Protein AF-A0AA97G4N0-F1 (afdb_monomer_lite)

Structure (mmCIF, N/CA/C/O backbone):
data_AF-A0AA97G4N0-F1
#
_entry.id   AF-A0AA97G4N0-F1
#
loop_
_atom_site.group_PDB
_atom_site.id
_atom_site.type_symbol
_atom_site.label_atom_id
_atom_site.label_alt_id
_atom_site.label_comp_id
_atom_site.label_asym_id
_atom_site.label_entity_id
_atom_site.label_seq_id
_atom_site.pdbx_PDB_ins_code
_atom_site.Cartn_x
_atom_site.Cartn_y
_atom_site.Cartn_z
_atom_site.occupancy
_atom_site.B_iso_or_equiv
_atom_site.auth_seq_id
_atom_site.auth_comp_id
_atom_site.auth_asym_id
_atom_site.auth_atom_id
_atom_site.pdbx_PDB_model_num
ATOM 1 N N . MET A 1 1 ? -49.237 47.497 60.990 1.00 42.47 1 MET A N 1
ATOM 2 C CA . MET A 1 1 ? -48.760 46.208 61.538 1.00 42.47 1 MET A CA 1
ATOM 3 C C . MET A 1 1 ? -48.742 45.195 60.400 1.00 42.47 1 MET A C 1
ATOM 5 O O . MET A 1 1 ? -49.780 44.650 60.060 1.00 42.47 1 MET A O 1
ATOM 9 N N . THR A 1 2 ? -47.600 45.035 59.735 1.00 51.28 2 THR A N 1
ATOM 10 C CA . THR A 1 2 ? -47.400 44.122 58.596 1.00 51.28 2 THR A CA 1
ATOM 11 C C . THR A 1 2 ? -46.779 42.822 59.104 1.00 51.28 2 THR A C 1
ATOM 13 O O . THR A 1 2 ? -45.653 42.827 59.593 1.00 51.28 2 THR A O 1
ATOM 16 N N . SER A 1 3 ? -47.529 41.721 59.044 1.00 56.44 3 SER A N 1
ATOM 17 C CA . SER A 1 3 ? -47.060 40.392 59.451 1.00 56.44 3 SER A CA 1
ATOM 18 C C . SER A 1 3 ? -46.308 39.738 58.288 1.00 56.44 3 SER A C 1
ATOM 20 O O . SER A 1 3 ? -46.909 39.427 57.262 1.00 56.44 3 SER A O 1
ATOM 22 N N . ASN A 1 4 ? -44.993 39.562 58.433 1.00 57.38 4 ASN A N 1
ATOM 23 C CA . ASN A 1 4 ? -44.168 38.796 57.500 1.00 57.38 4 ASN A CA 1
ATOM 24 C C . ASN A 1 4 ? -44.293 37.304 57.837 1.00 57.38 4 ASN A C 1
ATOM 26 O O . ASN A 1 4 ? -43.829 36.864 58.889 1.00 57.38 4 ASN A O 1
ATOM 30 N N . LYS A 1 5 ? -44.915 36.519 56.949 1.00 60.22 5 LYS A N 1
ATOM 31 C CA . LYS A 1 5 ? -44.870 35.052 57.005 1.00 60.22 5 LYS A CA 1
ATOM 32 C C . LYS A 1 5 ? -43.556 34.584 56.382 1.00 60.22 5 LYS A C 1
ATOM 34 O O . LYS A 1 5 ? -43.416 34.604 55.165 1.00 60.22 5 LYS A O 1
ATOM 39 N N . LEU A 1 6 ? -42.610 34.156 57.213 1.00 65.12 6 LEU A N 1
ATOM 40 C CA . LEU A 1 6 ? -41.434 33.411 56.765 1.00 65.12 6 LEU A CA 1
ATOM 41 C C . LEU A 1 6 ? -41.864 31.957 56.538 1.00 65.12 6 LEU A C 1
ATOM 43 O O . LEU A 1 6 ? -42.045 31.197 57.488 1.00 65.12 6 LEU A O 1
ATOM 47 N N . THR A 1 7 ? -42.100 31.578 55.285 1.00 66.62 7 THR A N 1
ATOM 48 C CA . THR A 1 7 ? -42.278 30.176 54.900 1.00 66.62 7 THR A CA 1
ATOM 49 C C . THR A 1 7 ? -40.927 29.477 55.000 1.00 66.62 7 THR A C 1
ATOM 51 O O . THR A 1 7 ? -40.021 29.763 54.223 1.00 66.62 7 THR A O 1
ATOM 54 N N . SER A 1 8 ? -40.777 28.583 55.978 1.00 67.12 8 SER A N 1
ATOM 55 C CA . SER A 1 8 ? -39.636 27.672 56.045 1.00 67.12 8 SER A CA 1
ATOM 56 C C . SER A 1 8 ? -39.792 26.639 54.932 1.00 67.12 8 SER A C 1
ATOM 58 O O . SER A 1 8 ? -40.616 25.732 55.043 1.00 67.12 8 SER A O 1
ATOM 60 N N . GLU A 1 9 ? -39.020 26.767 53.858 1.00 66.50 9 GLU A N 1
ATOM 61 C CA . GLU A 1 9 ? -38.833 25.660 52.924 1.00 66.50 9 GLU A CA 1
ATOM 62 C C . GLU A 1 9 ? -38.060 24.560 53.660 1.00 66.50 9 GLU A C 1
ATOM 64 O O . GLU A 1 9 ? -36.943 24.771 54.134 1.00 66.50 9 GLU A O 1
ATOM 69 N N . MET A 1 10 ? -38.685 23.398 53.852 1.00 63.22 10 MET A N 1
ATOM 70 C CA . MET A 1 10 ? -38.003 22.233 54.411 1.00 63.22 10 MET A CA 1
ATOM 71 C C . MET A 1 10 ? -36.997 21.735 53.375 1.00 63.22 10 MET A C 1
ATOM 73 O O . MET A 1 10 ? -37.382 21.118 52.383 1.00 63.22 10 MET A O 1
ATOM 77 N N . ALA A 1 11 ? -35.711 21.991 53.603 1.00 64.06 11 ALA A N 1
ATOM 78 C CA . ALA A 1 11 ? -34.647 21.362 52.839 1.00 64.06 11 ALA A CA 1
ATOM 79 C C . ALA A 1 11 ? -34.695 19.844 53.088 1.00 64.06 11 ALA A C 1
ATOM 81 O O . ALA A 1 11 ? -34.356 19.370 54.173 1.00 64.06 11 ALA A O 1
ATOM 82 N N . GLN A 1 12 ? -35.156 19.079 52.097 1.00 66.19 12 GLN A N 1
ATOM 83 C CA . GLN A 1 12 ? -35.030 17.625 52.107 1.00 66.19 12 GLN A CA 1
ATOM 84 C C . GLN A 1 12 ? -33.542 17.287 51.952 1.00 66.19 12 GLN A C 1
ATOM 86 O O . GLN A 1 12 ? -32.943 17.534 50.909 1.00 66.19 12 GLN A O 1
ATOM 91 N N . GLY A 1 13 ? -32.921 16.800 53.027 1.00 67.75 13 GLY A N 1
ATOM 92 C CA . GLY A 1 13 ? -31.535 16.344 52.999 1.00 67.75 13 GLY A CA 1
ATOM 93 C C . GLY A 1 13 ? -31.396 15.077 52.155 1.00 67.75 13 GLY A C 1
ATOM 94 O O . GLY A 1 13 ? -32.208 14.161 52.281 1.00 67.75 13 GLY A O 1
ATOM 95 N N . PHE A 1 14 ? -30.355 15.020 51.323 1.00 67.00 14 PHE A N 1
ATOM 96 C CA . PHE A 1 14 ? -29.991 13.819 50.571 1.00 67.00 14 PHE A CA 1
ATOM 97 C C . PHE A 1 14 ? -29.731 12.651 51.523 1.00 67.00 14 PHE A C 1
ATOM 99 O O . PHE A 1 14 ? -29.008 12.777 52.516 1.00 67.00 14 PHE A O 1
ATOM 106 N N . THR A 1 15 ? -30.308 11.496 51.210 1.00 82.62 15 THR A N 1
ATOM 107 C CA . THR A 1 15 ? -30.060 10.274 51.979 1.00 82.62 15 THR A CA 1
ATOM 108 C C . THR A 1 15 ? -28.738 9.634 51.532 1.00 82.62 15 THR A C 1
ATOM 110 O O . THR A 1 15 ? -28.362 9.707 50.365 1.00 82.62 15 THR A O 1
ATOM 113 N N . LEU A 1 16 ? -28.009 8.966 52.436 1.00 88.69 16 LEU A N 1
ATOM 114 C CA . LEU A 1 16 ? -26.739 8.293 52.098 1.00 88.69 16 LEU A CA 1
ATOM 115 C C . LEU A 1 16 ? -26.925 7.222 51.001 1.00 88.69 16 LEU A C 1
ATOM 117 O O . LEU A 1 16 ? -26.043 7.012 50.169 1.00 88.69 16 LEU A O 1
ATOM 121 N N . ILE A 1 17 ? -28.104 6.593 50.962 1.00 89.38 17 ILE A N 1
ATOM 122 C CA . ILE A 1 17 ? -28.471 5.613 49.936 1.00 89.38 17 ILE A CA 1
ATOM 123 C C . ILE A 1 17 ? -28.629 6.249 48.546 1.00 89.38 17 ILE A C 1
ATOM 125 O O . ILE A 1 17 ? -28.266 5.630 47.552 1.00 89.38 17 ILE A O 1
ATOM 129 N N . GLU A 1 18 ? -29.091 7.495 48.461 1.00 91.25 18 GLU A N 1
ATOM 130 C CA . GLU A 1 18 ? -29.272 8.208 47.193 1.00 91.25 18 GLU A CA 1
ATOM 131 C C . GLU A 1 18 ? -27.935 8.509 46.513 1.00 91.25 18 GLU A C 1
ATOM 133 O O . GLU A 1 18 ? -27.779 8.301 45.312 1.00 91.25 18 GLU A O 1
ATOM 138 N N . ILE A 1 19 ? -26.928 8.891 47.300 1.00 92.62 19 ILE A N 1
ATOM 139 C CA . ILE A 1 19 ? -25.569 9.132 46.805 1.00 92.62 19 ILE A CA 1
ATOM 140 C C . ILE A 1 19 ? -24.915 7.814 46.369 1.00 92.62 19 ILE A C 1
ATOM 142 O O . ILE A 1 19 ? -24.266 7.770 45.327 1.00 92.62 19 ILE A O 1
ATOM 146 N N . LEU A 1 20 ? -25.122 6.720 47.114 1.00 93.94 20 LEU A N 1
ATOM 147 C CA . LEU A 1 20 ? -24.630 5.392 46.725 1.00 93.94 20 LEU A CA 1
ATOM 148 C C . LEU A 1 20 ? -25.227 4.925 45.393 1.00 93.94 20 LEU A C 1
ATOM 150 O O . LEU A 1 20 ? -24.497 4.423 44.540 1.00 93.94 20 LEU A O 1
ATOM 154 N N . VAL A 1 21 ? -26.533 5.121 45.194 1.00 94.50 21 VAL A N 1
ATOM 155 C CA . VAL A 1 21 ? -27.199 4.788 43.927 1.00 94.50 21 VAL A CA 1
ATOM 156 C C . VAL A 1 21 ? -26.708 5.701 42.801 1.00 94.50 21 VAL A C 1
ATOM 158 O O . VAL A 1 21 ? -26.413 5.205 41.715 1.00 94.50 21 VAL A O 1
ATOM 161 N N . ALA A 1 22 ? -26.546 7.004 43.048 1.00 95.38 22 ALA A N 1
ATOM 162 C CA . ALA A 1 22 ? -26.029 7.943 42.053 1.00 95.38 22 ALA A CA 1
ATOM 163 C C . ALA A 1 22 ? -24.609 7.577 41.594 1.00 95.38 22 ALA A C 1
ATOM 165 O O . ALA A 1 22 ? -24.341 7.534 40.393 1.00 95.38 22 ALA A O 1
ATOM 166 N N . VAL A 1 23 ? -23.711 7.253 42.531 1.00 94.88 23 VAL A N 1
ATOM 167 C CA . VAL A 1 23 ? -22.346 6.814 42.212 1.00 94.88 23 VAL A CA 1
ATOM 168 C C . VAL A 1 23 ? -22.367 5.475 41.475 1.00 94.88 23 VAL A C 1
ATOM 170 O O . VAL A 1 23 ? -21.657 5.344 40.486 1.00 94.88 23 VAL A O 1
ATOM 173 N N . LEU A 1 24 ? -23.211 4.516 41.874 1.00 96.31 24 LEU A N 1
ATOM 174 C CA . LEU A 1 24 ? -23.352 3.232 41.176 1.00 96.31 24 LEU A CA 1
ATOM 175 C C . LEU A 1 24 ? -23.772 3.418 39.710 1.00 96.31 24 LEU A C 1
ATOM 177 O O . LEU A 1 24 ? -23.134 2.872 38.809 1.00 96.31 24 LEU A O 1
ATOM 181 N N . VAL A 1 25 ? -24.823 4.203 39.464 1.00 96.75 25 VAL A N 1
ATOM 182 C CA . VAL A 1 25 ? -25.315 4.486 38.106 1.00 96.75 25 VAL A CA 1
ATOM 183 C C . VAL A 1 25 ? -24.246 5.213 37.286 1.00 96.75 25 VAL A C 1
ATOM 185 O O . VAL A 1 25 ? -23.996 4.844 36.138 1.00 96.75 25 VAL A O 1
ATOM 188 N N . LEU A 1 26 ? -23.563 6.195 37.881 1.00 96.19 26 LEU A N 1
ATOM 189 C CA . LEU A 1 26 ? -22.471 6.923 37.237 1.00 96.19 26 LEU A CA 1
ATOM 190 C C . LEU A 1 26 ? -21.292 6.003 36.895 1.00 96.19 26 LEU A C 1
ATOM 192 O O . LEU A 1 26 ? -20.774 6.069 35.782 1.00 96.19 26 LEU A O 1
ATOM 196 N N . SER A 1 27 ? -20.894 5.107 37.801 1.00 96.62 27 SER A N 1
ATOM 197 C CA . SER A 1 27 ? -19.828 4.134 37.552 1.00 96.62 27 SER A CA 1
ATOM 198 C C . SER A 1 27 ? -20.162 3.205 36.382 1.00 96.62 27 SER A C 1
ATOM 200 O O . SER A 1 27 ? -19.310 2.993 35.521 1.00 96.62 27 SER A O 1
ATOM 202 N N . ILE A 1 28 ? -21.399 2.703 36.293 1.00 96.88 28 ILE A N 1
ATOM 203 C CA . ILE A 1 28 ? -21.846 1.871 35.160 1.00 96.88 28 ILE A CA 1
ATOM 204 C C . ILE A 1 28 ? -21.811 2.676 33.851 1.00 96.88 28 ILE A C 1
ATOM 206 O O . ILE A 1 28 ? -21.313 2.186 32.837 1.00 96.88 28 ILE A O 1
ATOM 210 N N . GLY A 1 29 ? -22.275 3.931 33.876 1.00 96.62 29 GLY A N 1
ATOM 211 C CA . GLY A 1 29 ? -22.228 4.825 32.716 1.00 96.62 29 GLY A CA 1
ATOM 212 C C . GLY A 1 29 ? -20.803 5.099 32.218 1.00 96.62 29 GLY A C 1
ATOM 213 O O . GLY A 1 29 ? -20.545 5.038 31.015 1.00 96.62 29 GLY A O 1
ATOM 214 N N . LEU A 1 30 ? -19.856 5.338 33.132 1.00 95.75 30 LEU A N 1
ATOM 215 C CA . LEU A 1 30 ? -18.444 5.559 32.798 1.00 95.75 30 LEU A CA 1
ATOM 216 C C . LEU A 1 30 ? -17.792 4.320 32.161 1.00 95.75 30 LEU A C 1
ATOM 218 O O . LEU A 1 30 ? -17.063 4.460 31.179 1.00 95.75 30 LEU A O 1
ATOM 222 N N . LEU A 1 31 ? -18.080 3.114 32.666 1.00 94.12 31 LEU A N 1
ATOM 223 C CA . LEU A 1 31 ? -17.582 1.862 32.078 1.00 94.12 31 LEU A CA 1
ATOM 224 C C . LEU A 1 31 ? -18.126 1.638 30.656 1.00 94.12 31 LEU A C 1
ATOM 226 O O . LEU A 1 31 ? -17.390 1.203 29.765 1.00 94.12 31 LEU A O 1
ATOM 230 N N . GLY A 1 32 ? -19.394 1.992 30.422 1.00 94.06 32 GLY A N 1
ATOM 231 C CA . GLY A 1 32 ? -19.997 1.967 29.088 1.00 94.06 32 GLY A CA 1
ATOM 232 C C . GLY A 1 32 ? -19.294 2.912 28.109 1.00 94.06 32 GLY A C 1
ATOM 233 O O . GLY A 1 32 ? -18.923 2.501 27.010 1.00 94.06 32 GLY A O 1
ATOM 234 N N . MET A 1 33 ? -19.033 4.158 28.519 1.00 94.19 33 MET A N 1
ATOM 235 C CA . MET A 1 33 ? -18.325 5.139 27.683 1.00 94.19 33 MET A CA 1
ATOM 236 C C . MET A 1 33 ? -16.877 4.738 27.389 1.00 94.19 33 MET A C 1
ATOM 238 O O . MET A 1 33 ? -16.437 4.853 26.247 1.00 94.19 33 MET A O 1
ATOM 242 N N . ALA A 1 34 ? -16.146 4.222 28.382 1.00 90.44 34 ALA A N 1
ATOM 243 C CA . ALA A 1 34 ? -14.779 3.738 28.183 1.00 90.44 34 ALA A CA 1
ATOM 244 C C . ALA A 1 34 ? -14.720 2.620 27.127 1.00 90.44 34 ALA A C 1
ATOM 246 O O . ALA A 1 34 ? -13.845 2.622 26.262 1.00 90.44 34 ALA A O 1
ATOM 247 N N . SER A 1 35 ? -15.698 1.712 27.144 1.00 89.44 35 SER A N 1
ATOM 248 C CA . SER A 1 35 ? -15.806 0.635 26.154 1.00 89.44 35 SER A CA 1
ATOM 249 C C . SER A 1 35 ? -16.038 1.182 24.740 1.00 89.44 35 SER A C 1
ATOM 251 O O . SER A 1 35 ? -15.361 0.773 23.798 1.00 89.44 35 SER A O 1
ATOM 253 N N . LEU A 1 36 ? -16.939 2.159 24.582 1.00 90.06 36 LEU A N 1
ATOM 254 C CA . LEU A 1 36 ? -17.190 2.811 23.290 1.00 90.06 36 LEU A CA 1
ATOM 255 C C . LEU A 1 36 ? -15.961 3.569 22.769 1.00 90.06 36 LEU A C 1
ATOM 257 O O . LEU A 1 36 ? -15.675 3.511 21.574 1.00 90.06 36 LEU A O 1
ATOM 261 N N . GLN A 1 37 ? -15.205 4.226 23.652 1.00 91.31 37 GLN A N 1
ATOM 262 C CA . GLN A 1 37 ? -13.968 4.919 23.284 1.00 91.31 37 GLN A CA 1
ATOM 263 C C . GLN A 1 37 ? -12.927 3.950 22.705 1.00 91.31 37 GLN A C 1
ATOM 265 O O . GLN A 1 37 ? -12.303 4.243 21.683 1.00 91.31 37 GLN A O 1
ATOM 270 N N . LEU A 1 38 ? -12.760 2.778 23.328 1.00 84.94 38 LEU A N 1
ATOM 271 C CA . LEU A 1 38 ? -11.846 1.742 22.842 1.00 84.94 38 LEU A CA 1
ATOM 272 C C . LEU A 1 38 ? -12.278 1.192 21.479 1.00 84.94 38 LEU A C 1
ATOM 274 O O . LEU A 1 38 ? -11.438 1.006 20.598 1.00 84.94 38 LEU A O 1
ATOM 278 N N . LEU A 1 39 ? -13.577 0.957 21.281 1.00 85.88 39 LEU A N 1
ATOM 279 C CA . LEU A 1 39 ? -14.115 0.512 19.991 1.00 85.88 39 LEU A CA 1
ATOM 280 C C . LEU A 1 39 ? -13.914 1.570 18.896 1.00 85.88 39 LEU A C 1
ATOM 282 O O . LEU A 1 39 ? -13.499 1.242 17.784 1.00 85.88 39 LEU A O 1
ATOM 286 N N . GLY A 1 40 ? -14.142 2.847 19.217 1.00 85.75 40 GLY A N 1
ATOM 287 C CA . GLY A 1 40 ? -13.909 3.961 18.297 1.00 85.75 40 GLY A CA 1
ATOM 288 C C . GLY A 1 40 ? -12.441 4.091 17.884 1.00 85.75 40 GLY A C 1
ATOM 289 O O . GLY A 1 40 ? -12.146 4.294 16.704 1.00 85.75 40 GLY A O 1
ATOM 290 N N . SER A 1 41 ? -11.512 3.912 18.828 1.00 85.31 41 SER A N 1
ATOM 291 C CA . SER A 1 41 ? -10.070 3.944 18.553 1.00 85.31 41 SER A CA 1
ATOM 292 C C . SER A 1 41 ? -9.638 2.815 17.611 1.00 85.31 41 SER A C 1
ATOM 294 O O . SER A 1 41 ? -8.971 3.080 16.6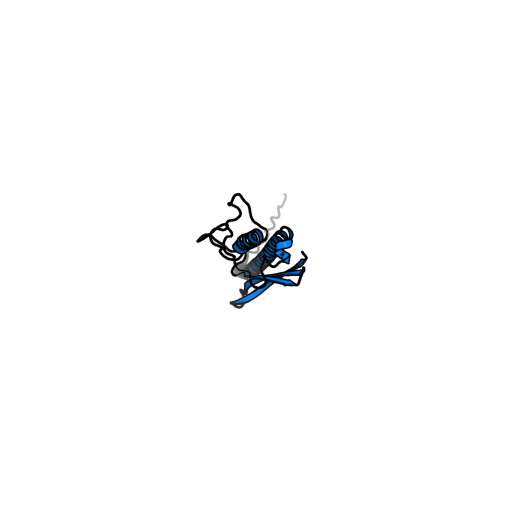12 1.00 85.31 41 SER A O 1
ATOM 296 N N . GLN A 1 42 ? -10.092 1.583 17.855 1.00 83.50 42 GLN A N 1
ATOM 297 C CA . GLN A 1 42 ? -9.801 0.439 16.981 1.00 83.50 42 GLN A CA 1
ATOM 298 C C . GLN A 1 42 ? -10.369 0.625 15.571 1.00 83.50 42 GLN A C 1
ATOM 300 O O . GLN A 1 42 ? -9.670 0.409 14.580 1.00 83.50 42 GLN A O 1
ATOM 305 N N . SER A 1 43 ? -11.621 1.082 15.466 1.00 84.44 43 SER A N 1
ATOM 306 C CA . SER A 1 43 ? -12.248 1.361 14.171 1.00 84.44 43 SER A CA 1
ATOM 307 C C . SER A 1 43 ? -11.488 2.438 13.392 1.00 84.44 43 SER A C 1
ATOM 309 O O . SER A 1 43 ? -11.335 2.329 12.174 1.00 84.44 43 SER A O 1
ATOM 311 N N . SER A 1 44 ? -11.005 3.469 14.088 1.00 87.44 44 SER A N 1
ATOM 312 C CA . SER A 1 44 ? -10.218 4.548 13.484 1.00 87.44 44 SER A CA 1
ATOM 313 C C . SER A 1 44 ? -8.870 4.038 12.973 1.00 87.44 44 SER A C 1
ATOM 315 O O . SER A 1 44 ? -8.485 4.365 11.854 1.00 87.44 44 SER A O 1
ATOM 317 N N . GLN A 1 45 ? -8.190 3.181 13.741 1.00 85.81 45 GLN A N 1
ATOM 318 C CA . GLN A 1 45 ? -6.917 2.588 13.329 1.00 85.81 45 GLN A CA 1
ATOM 319 C C . GLN A 1 45 ? -7.065 1.724 12.068 1.00 85.81 45 GLN A C 1
ATOM 321 O O . GLN A 1 45 ? -6.295 1.889 11.123 1.00 85.81 45 GLN A O 1
ATOM 326 N N . GLY A 1 46 ? -8.080 0.855 12.008 1.00 86.81 46 GLY A N 1
ATOM 327 C CA . GLY A 1 46 ? -8.327 0.034 10.817 1.00 86.81 46 GLY A CA 1
ATOM 328 C C . GLY A 1 46 ? -8.721 0.865 9.589 1.00 86.81 46 GLY A C 1
ATOM 329 O O . GLY A 1 46 ? -8.366 0.530 8.458 1.00 86.81 46 GLY A O 1
ATOM 330 N N . ALA A 1 47 ? -9.440 1.976 9.783 1.00 89.69 47 ALA A N 1
ATOM 331 C CA . ALA A 1 47 ? -9.721 2.919 8.702 1.00 89.69 47 ALA A CA 1
ATOM 332 C C . ALA A 1 47 ? -8.443 3.612 8.203 1.00 89.69 47 ALA A C 1
ATOM 334 O O . ALA A 1 47 ? -8.257 3.720 6.993 1.00 89.69 47 ALA A O 1
ATOM 335 N N . ALA A 1 48 ? -7.545 4.017 9.107 1.00 92.38 48 ALA A N 1
ATOM 336 C CA . ALA A 1 48 ? -6.269 4.632 8.750 1.00 92.38 48 ALA A CA 1
ATOM 337 C C . ALA A 1 48 ? -5.391 3.695 7.904 1.00 92.38 48 ALA A C 1
ATOM 339 O O . ALA A 1 48 ? -4.900 4.118 6.861 1.00 92.38 48 ALA A O 1
ATOM 340 N N . SER A 1 49 ? -5.269 2.415 8.279 1.00 93.56 49 SER A N 1
ATOM 341 C CA . SER A 1 49 ? -4.506 1.426 7.500 1.00 93.56 49 SER A CA 1
ATOM 342 C C . SER A 1 49 ? -5.066 1.237 6.087 1.00 93.56 49 SER A C 1
ATOM 344 O O . SER A 1 49 ? -4.303 1.212 5.124 1.00 93.56 49 SER A O 1
ATOM 346 N N . ARG A 1 50 ? -6.397 1.185 5.928 1.00 94.00 50 ARG A N 1
ATOM 347 C CA . ARG A 1 50 ? -7.033 1.116 4.598 1.00 94.00 50 ARG A CA 1
ATOM 348 C C . ARG A 1 50 ? -6.781 2.368 3.762 1.00 94.00 50 ARG A C 1
ATOM 350 O O . ARG A 1 50 ? -6.488 2.249 2.577 1.00 94.00 50 ARG A O 1
ATOM 357 N N . THR A 1 51 ? -6.880 3.551 4.365 1.00 95.88 51 THR A N 1
ATOM 358 C CA . THR A 1 51 ? -6.578 4.815 3.679 1.00 95.88 51 THR A CA 1
ATOM 359 C C . THR A 1 51 ? -5.121 4.855 3.230 1.00 95.88 51 THR A C 1
ATOM 361 O O . THR A 1 51 ? -4.850 5.197 2.084 1.00 95.88 51 THR A O 1
ATOM 364 N N . GLN A 1 52 ? -4.189 4.447 4.093 1.00 96.19 52 GLN A N 1
ATOM 365 C CA . GLN A 1 52 ? -2.769 4.388 3.757 1.00 96.19 52 GLN A CA 1
ATOM 366 C C . GLN A 1 52 ? -2.500 3.403 2.612 1.00 96.19 52 GLN A C 1
ATOM 368 O O . GLN A 1 52 ? -1.763 3.733 1.688 1.00 96.19 52 GLN A O 1
ATOM 373 N N . ALA A 1 53 ? -3.138 2.228 2.625 1.00 97.00 53 ALA A N 1
ATOM 374 C CA . ALA A 1 53 ? -3.007 1.245 1.551 1.00 97.00 53 ALA A CA 1
ATOM 375 C C . ALA A 1 53 ? -3.534 1.798 0.220 1.00 97.00 53 ALA A C 1
ATOM 377 O O . ALA A 1 53 ? -2.892 1.632 -0.812 1.00 97.00 53 ALA A O 1
ATOM 378 N N . ALA A 1 54 ? -4.664 2.510 0.244 1.00 97.06 54 ALA A N 1
ATOM 379 C CA . ALA A 1 54 ? -5.203 3.159 -0.944 1.00 97.06 54 ALA A CA 1
ATOM 380 C C . ALA A 1 54 ? -4.245 4.217 -1.506 1.00 97.06 54 ALA A C 1
ATOM 382 O O . ALA A 1 54 ? -3.977 4.212 -2.704 1.00 97.06 54 ALA A O 1
ATOM 383 N N . LEU A 1 55 ? -3.693 5.085 -0.652 1.00 97.50 55 LEU A N 1
ATOM 384 C CA . LEU A 1 55 ? -2.727 6.107 -1.068 1.00 97.50 55 LEU A CA 1
ATOM 385 C C . LEU A 1 55 ? -1.470 5.486 -1.687 1.00 97.50 55 LEU A C 1
ATOM 387 O O . LEU A 1 55 ? -1.071 5.896 -2.773 1.00 97.50 55 LEU A O 1
ATOM 391 N N . LEU A 1 56 ? -0.897 4.463 -1.044 1.00 97.31 56 LEU A N 1
ATOM 392 C CA . LEU A 1 56 ? 0.252 3.731 -1.584 1.00 97.31 56 LEU A CA 1
ATOM 393 C C . LEU A 1 56 ? -0.084 3.068 -2.921 1.00 97.31 56 LEU A C 1
ATOM 395 O O . LEU A 1 56 ? 0.736 3.076 -3.834 1.00 97.31 56 LEU A O 1
ATOM 399 N N . ALA A 1 57 ? -1.288 2.518 -3.063 1.00 97.69 57 ALA A N 1
ATOM 400 C CA . ALA A 1 57 ? -1.690 1.891 -4.308 1.00 97.69 57 ALA A CA 1
ATOM 401 C C . ALA A 1 57 ? -1.784 2.892 -5.466 1.00 97.69 57 ALA A C 1
ATOM 403 O O . ALA A 1 57 ? -1.277 2.617 -6.554 1.00 97.69 57 ALA A O 1
ATOM 404 N N . TYR A 1 58 ? -2.393 4.056 -5.224 1.00 97.81 58 TYR A N 1
ATOM 405 C CA . TYR A 1 58 ? -2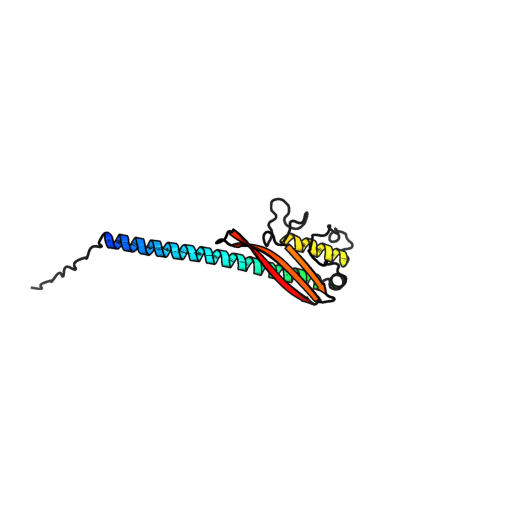.452 5.134 -6.211 1.00 97.81 58 TYR A CA 1
ATOM 406 C C . TYR A 1 58 ? -1.064 5.676 -6.566 1.00 97.81 58 TYR A C 1
ATOM 408 O O . TYR A 1 58 ? -0.824 5.938 -7.741 1.00 97.81 58 TYR A O 1
ATOM 416 N N . ASP A 1 59 ? -0.156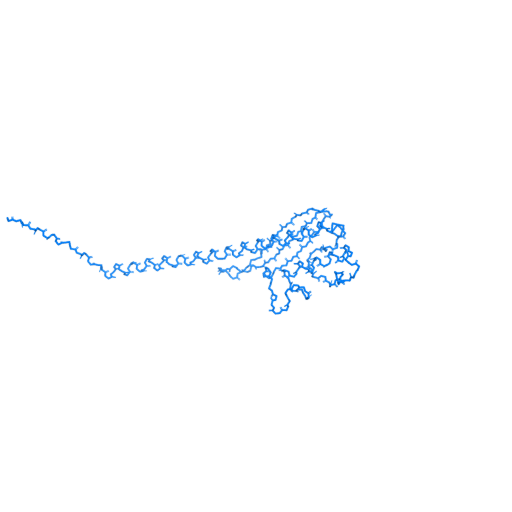 5.797 -5.593 1.00 97.50 59 ASP A N 1
ATOM 417 C CA . ASP A 1 59 ? 1.222 6.242 -5.838 1.00 97.50 59 ASP A CA 1
ATOM 418 C C . ASP A 1 59 ? 1.947 5.322 -6.832 1.00 97.50 59 ASP A C 1
ATOM 420 O O . ASP A 1 59 ? 2.441 5.786 -7.861 1.00 97.50 59 ASP A O 1
ATOM 424 N N . LEU A 1 60 ? 1.928 4.003 -6.596 1.00 97.25 60 LEU A N 1
ATOM 425 C CA . LEU A 1 60 ? 2.581 3.055 -7.503 1.00 97.25 60 LEU A CA 1
ATOM 426 C C . LEU A 1 60 ? 1.926 3.042 -8.887 1.00 97.25 60 LEU A C 1
ATOM 428 O O . LEU A 1 60 ? 2.627 3.022 -9.896 1.00 97.25 60 LEU A O 1
ATOM 432 N N . ALA A 1 61 ? 0.594 3.086 -8.952 1.00 97.62 61 ALA A N 1
ATOM 433 C CA . ALA A 1 61 ? -0.112 3.129 -10.229 1.00 97.62 61 ALA A CA 1
ATOM 434 C C . ALA A 1 61 ? 0.273 4.367 -11.056 1.00 97.62 61 ALA A C 1
ATOM 436 O O . ALA A 1 61 ? 0.437 4.267 -12.272 1.00 97.62 61 ALA A O 1
ATOM 437 N N . GLU A 1 62 ? 0.459 5.521 -10.412 1.00 97.69 62 GLU A N 1
ATOM 438 C CA . GLU A 1 62 ? 0.870 6.745 -11.096 1.00 97.69 62 GLU A CA 1
ATOM 439 C C . GLU A 1 62 ? 2.334 6.690 -11.553 1.00 97.69 62 GLU A C 1
ATOM 441 O O . GLU A 1 62 ? 2.636 7.061 -12.688 1.00 97.69 62 GLU A O 1
ATOM 446 N N . ARG A 1 63 ? 3.240 6.139 -10.734 1.00 97.25 63 ARG A N 1
ATOM 447 C CA . ARG A 1 63 ? 4.632 5.868 -11.144 1.00 97.25 63 ARG A CA 1
ATOM 448 C C . ARG A 1 63 ? 4.686 4.969 -12.382 1.00 97.25 63 ARG A C 1
ATOM 450 O O . ARG A 1 63 ? 5.343 5.304 -13.366 1.00 97.25 63 ARG A O 1
ATOM 457 N N . MET A 1 64 ? 3.907 3.887 -12.387 1.00 97.50 64 MET A N 1
ATOM 458 C CA . MET A 1 64 ? 3.823 2.975 -13.529 1.00 97.50 64 MET A CA 1
ATOM 459 C C . MET A 1 64 ? 3.234 3.637 -14.783 1.00 97.50 64 MET A C 1
ATOM 461 O O . MET A 1 64 ? 3.695 3.362 -15.889 1.00 97.50 64 MET A O 1
ATOM 465 N N . ARG A 1 65 ? 2.247 4.531 -14.642 1.00 96.50 65 ARG A N 1
ATOM 466 C CA . ARG A 1 65 ? 1.710 5.316 -15.770 1.00 96.50 65 ARG A CA 1
ATOM 467 C C . ARG A 1 65 ? 2.738 6.279 -16.349 1.00 96.50 65 ARG A C 1
ATOM 469 O O . ARG A 1 65 ? 2.825 6.407 -17.569 1.00 96.50 65 ARG A O 1
ATOM 476 N N . ASN A 1 66 ? 3.536 6.912 -15.492 1.00 97.19 66 ASN A N 1
ATOM 477 C CA . ASN A 1 66 ? 4.621 7.795 -15.918 1.00 97.19 66 ASN A CA 1
ATOM 478 C C . ASN A 1 66 ? 5.742 7.035 -16.644 1.00 97.19 66 ASN A C 1
ATOM 480 O O . ASN A 1 66 ? 6.404 7.602 -17.511 1.00 97.19 66 ASN A O 1
ATOM 484 N N . ASN A 1 67 ? 5.912 5.745 -16.350 1.00 96.75 67 ASN A N 1
ATOM 485 C CA . ASN A 1 67 ? 6.884 4.859 -16.985 1.00 96.75 67 ASN A CA 1
ATOM 486 C C . ASN A 1 67 ? 6.202 3.683 -17.710 1.00 96.75 67 ASN A C 1
ATOM 488 O O . ASN A 1 67 ? 6.526 2.504 -17.524 1.00 96.75 67 ASN A O 1
ATOM 492 N N . ARG A 1 68 ? 5.214 4.033 -18.540 1.00 96.50 68 ARG A N 1
ATOM 493 C CA . ARG A 1 68 ? 4.293 3.108 -19.209 1.00 96.50 68 ARG A CA 1
ATOM 494 C C . ARG A 1 68 ? 4.975 1.962 -19.951 1.00 96.50 68 ARG A C 1
ATOM 496 O O . ARG A 1 68 ? 4.555 0.816 -19.815 1.00 96.50 68 ARG A O 1
ATOM 503 N N . ASP A 1 69 ? 6.000 2.255 -20.745 1.00 95.75 69 ASP A N 1
ATOM 504 C CA . ASP A 1 69 ? 6.644 1.235 -21.578 1.00 95.75 69 ASP A CA 1
ATOM 505 C C . ASP A 1 69 ? 7.341 0.170 -20.716 1.00 95.75 69 ASP A C 1
ATOM 507 O O . ASP A 1 69 ? 7.203 -1.024 -20.983 1.00 95.75 69 ASP A O 1
ATOM 511 N N . ALA A 1 70 ? 8.012 0.575 -19.632 1.00 96.06 70 ALA A N 1
ATOM 512 C CA . ALA A 1 70 ? 8.619 -0.357 -18.681 1.00 96.06 70 ALA A CA 1
ATOM 513 C C . ALA A 1 70 ? 7.557 -1.156 -17.908 1.00 96.06 70 ALA A C 1
ATOM 515 O O . ALA A 1 70 ? 7.720 -2.357 -17.691 1.00 96.06 70 ALA A O 1
ATOM 516 N N . ALA A 1 71 ? 6.439 -0.522 -17.536 1.00 96.06 71 ALA A N 1
ATOM 517 C CA . ALA A 1 71 ? 5.310 -1.204 -16.904 1.00 96.06 71 ALA A CA 1
ATOM 518 C C . ALA A 1 71 ? 4.740 -2.316 -17.790 1.00 96.06 71 ALA A C 1
ATOM 520 O O . ALA A 1 71 ? 4.612 -3.452 -17.336 1.00 96.06 71 ALA A O 1
ATOM 521 N N . LEU A 1 72 ? 4.464 -2.030 -19.064 1.00 95.38 72 LEU A N 1
ATOM 522 C CA . LEU A 1 72 ? 3.933 -3.024 -20.000 1.00 95.38 72 LEU A CA 1
ATOM 523 C C . LEU A 1 72 ? 4.934 -4.145 -20.305 1.00 95.38 72 LEU A C 1
ATOM 525 O O . LEU A 1 72 ? 4.517 -5.290 -20.480 1.00 95.38 72 LEU A O 1
ATOM 529 N N . ASN A 1 73 ? 6.234 -3.842 -20.296 1.00 95.00 73 ASN A N 1
ATOM 530 C CA . ASN A 1 73 ? 7.303 -4.833 -20.447 1.00 95.00 73 ASN A CA 1
ATOM 531 C C . ASN A 1 73 ? 7.538 -5.692 -19.188 1.00 95.00 73 ASN A C 1
ATOM 533 O O . ASN A 1 73 ? 8.344 -6.621 -19.232 1.00 95.00 73 ASN A O 1
ATOM 537 N N . GLY A 1 74 ? 6.833 -5.419 -18.083 1.00 94.06 74 GLY A N 1
ATOM 538 C CA . GLY A 1 74 ? 6.912 -6.197 -16.845 1.00 94.06 74 GLY A CA 1
ATOM 539 C C . GLY A 1 74 ? 8.054 -5.791 -15.910 1.00 94.06 74 GLY A C 1
ATOM 540 O O . GLY A 1 74 ? 8.342 -6.505 -14.948 1.00 94.06 74 GLY A O 1
ATOM 541 N N . SER A 1 75 ? 8.692 -4.640 -16.139 1.00 95.44 75 SER A N 1
ATOM 542 C CA . SER A 1 75 ? 9.826 -4.158 -15.335 1.00 95.44 75 SER A CA 1
ATOM 543 C C . SER A 1 75 ? 9.429 -3.768 -13.905 1.00 95.44 75 SER A C 1
ATOM 545 O O . SER A 1 75 ? 10.298 -3.659 -13.043 1.00 95.44 75 SER A O 1
ATOM 547 N N . TYR A 1 76 ? 8.124 -3.626 -13.628 1.00 95.50 76 TYR A N 1
ATOM 548 C CA . TYR A 1 76 ? 7.591 -3.442 -12.273 1.00 95.50 76 TYR A CA 1
ATOM 549 C C . TYR A 1 76 ? 7.324 -4.763 -11.510 1.00 95.50 76 TYR A C 1
ATOM 551 O O . TYR A 1 76 ? 6.860 -4.756 -10.370 1.00 95.50 76 TYR A O 1
ATOM 559 N N . GLY A 1 77 ? 7.641 -5.914 -12.109 1.00 92.12 77 GLY A N 1
ATOM 560 C CA . GLY A 1 77 ? 7.481 -7.229 -11.490 1.00 92.12 77 GLY A CA 1
ATOM 561 C C . GLY A 1 77 ? 6.077 -7.830 -11.624 1.00 92.12 77 GLY A C 1
ATOM 562 O O . GLY A 1 77 ? 5.125 -7.188 -12.057 1.00 92.12 77 GLY A O 1
ATOM 563 N N . ASN A 1 78 ? 5.963 -9.112 -11.268 1.00 93.31 78 ASN A N 1
ATOM 564 C CA . ASN A 1 78 ? 4.710 -9.868 -11.272 1.00 93.31 78 ASN A CA 1
ATOM 565 C C . ASN A 1 78 ? 4.743 -10.904 -10.136 1.00 93.31 78 ASN A C 1
ATOM 567 O O . ASN A 1 78 ? 5.637 -11.751 -10.088 1.00 93.31 78 ASN A O 1
ATOM 571 N N . GLY A 1 79 ? 3.787 -10.830 -9.216 1.00 95.12 79 GLY A N 1
ATOM 572 C CA . GLY A 1 79 ? 3.759 -11.558 -7.951 1.00 95.12 79 GLY A CA 1
ATOM 573 C C . GLY A 1 79 ? 4.120 -10.671 -6.759 1.00 95.12 79 GLY A C 1
ATOM 574 O O . GLY A 1 79 ? 3.885 -9.464 -6.771 1.00 95.12 79 GLY A O 1
ATOM 575 N N . GLN A 1 80 ? 4.658 -11.283 -5.703 1.00 95.62 80 GLN A N 1
ATOM 576 C CA . GLN A 1 80 ? 5.078 -10.560 -4.504 1.00 95.62 80 GLN A CA 1
ATOM 577 C C . GLN A 1 80 ? 6.211 -9.588 -4.839 1.00 95.62 80 GLN A C 1
ATOM 579 O O . GLN A 1 80 ? 7.244 -9.992 -5.375 1.00 95.62 80 GLN A O 1
ATOM 584 N N . LEU A 1 81 ? 6.019 -8.317 -4.498 1.00 95.06 81 LEU A N 1
ATOM 585 C CA . LEU A 1 81 ? 7.015 -7.281 -4.707 1.00 95.06 81 LEU A CA 1
ATOM 586 C C . LEU A 1 81 ? 8.087 -7.369 -3.619 1.00 95.06 81 LEU A C 1
ATOM 588 O O . LEU A 1 81 ? 7.797 -7.526 -2.432 1.00 95.06 81 LEU A O 1
ATOM 592 N N . ALA A 1 82 ? 9.339 -7.257 -4.042 1.00 92.25 82 ALA A N 1
ATOM 593 C CA . ALA A 1 82 ? 10.506 -7.182 -3.180 1.00 92.25 82 ALA A CA 1
ATOM 594 C C . ALA A 1 82 ? 11.424 -6.093 -3.721 1.00 92.25 82 ALA A C 1
ATOM 596 O O . ALA A 1 82 ? 11.478 -5.901 -4.935 1.00 92.25 82 ALA A O 1
ATOM 597 N N . ALA A 1 83 ? 12.130 -5.394 -2.834 1.00 90.94 83 ALA A N 1
ATOM 598 C CA . ALA A 1 83 ? 12.977 -4.276 -3.222 1.00 90.94 83 ALA A CA 1
ATOM 599 C C . ALA A 1 83 ? 14.104 -4.763 -4.151 1.00 90.94 83 ALA A C 1
ATOM 601 O O . ALA A 1 83 ? 14.934 -5.570 -3.719 1.00 90.94 83 ALA A O 1
ATOM 602 N N . PRO A 1 84 ? 14.159 -4.293 -5.413 1.00 91.81 84 PRO A N 1
ATOM 603 C CA . PRO A 1 84 ? 15.285 -4.562 -6.303 1.00 91.81 84 PRO A CA 1
ATOM 604 C C . PRO A 1 84 ? 16.594 -4.016 -5.726 1.00 91.81 84 PRO A C 1
ATOM 606 O O . PRO A 1 84 ? 16.569 -3.196 -4.815 1.00 91.81 84 PRO A O 1
ATOM 609 N N . ASN A 1 85 ? 17.748 -4.401 -6.275 1.00 90.94 85 ASN A N 1
ATOM 610 C CA . ASN A 1 85 ? 19.013 -3.725 -5.953 1.00 90.94 85 ASN A CA 1
ATOM 611 C C . ASN A 1 85 ? 18.986 -2.268 -6.435 1.00 90.94 85 ASN A C 1
ATOM 613 O O . ASN A 1 85 ? 18.332 -1.970 -7.433 1.00 90.94 85 ASN A O 1
ATOM 617 N N . ASP A 1 86 ? 19.712 -1.376 -5.753 1.00 90.25 86 ASP A N 1
ATOM 618 C CA . ASP A 1 86 ? 19.817 0.026 -6.171 1.00 90.25 86 ASP A CA 1
ATOM 619 C C . ASP A 1 86 ? 20.441 0.126 -7.577 1.00 90.25 86 ASP A C 1
ATOM 621 O O . ASP A 1 86 ? 21.597 -0.273 -7.755 1.00 90.25 86 ASP A O 1
ATOM 625 N N . PRO A 1 87 ? 19.710 0.644 -8.586 1.00 90.38 87 PRO A N 1
ATOM 626 C CA . PRO A 1 87 ? 20.268 0.853 -9.918 1.00 90.38 87 PRO A CA 1
ATOM 627 C C . PRO A 1 87 ? 21.294 1.997 -9.956 1.00 90.38 87 PRO A C 1
ATOM 629 O O . PRO A 1 87 ? 21.950 2.178 -10.983 1.00 90.38 87 PRO A O 1
ATOM 632 N N . ALA A 1 88 ? 21.413 2.785 -8.878 1.00 89.25 88 ALA A N 1
ATOM 633 C CA . ALA A 1 88 ? 22.303 3.931 -8.716 1.00 89.25 88 ALA A CA 1
ATOM 634 C C . ALA A 1 88 ? 22.194 4.966 -9.850 1.00 89.25 88 ALA A C 1
ATOM 636 O O . ALA A 1 88 ? 23.119 5.738 -10.076 1.00 89.25 88 ALA A O 1
ATOM 637 N N . CYS A 1 89 ? 21.079 4.994 -10.584 1.00 91.00 89 CYS A N 1
ATOM 638 C CA . CYS A 1 89 ? 20.975 5.712 -11.853 1.00 91.00 89 CYS A CA 1
ATOM 639 C C . CYS A 1 89 ? 20.624 7.201 -11.707 1.00 91.00 89 CYS A C 1
ATOM 641 O O . CYS A 1 89 ? 20.955 7.985 -12.591 1.00 91.00 89 CYS A O 1
ATOM 643 N N . ILE A 1 90 ? 20.023 7.620 -10.586 1.00 86.44 90 ILE A N 1
ATOM 644 C CA . ILE A 1 90 ? 19.623 9.024 -10.364 1.00 86.44 90 ILE A CA 1
ATOM 645 C C . ILE A 1 90 ? 20.827 9.960 -10.205 1.00 86.44 90 ILE A C 1
ATOM 647 O O . ILE A 1 90 ? 20.781 11.112 -10.630 1.00 86.44 90 ILE A O 1
ATOM 651 N N . PHE A 1 91 ? 21.926 9.467 -9.631 1.00 83.12 91 PHE A N 1
ATOM 652 C CA . PHE A 1 91 ? 23.128 10.270 -9.368 1.00 83.12 91 PHE A CA 1
ATOM 653 C C . PHE A 1 91 ? 24.221 10.098 -10.430 1.00 83.12 91 PHE A C 1
ATOM 655 O O . PHE A 1 91 ? 25.248 10.775 -10.388 1.00 83.12 91 PHE A O 1
ATOM 662 N N . GLN A 1 92 ? 24.012 9.202 -11.394 1.00 80.25 92 GLN A N 1
ATOM 663 C CA . GLN A 1 92 ? 24.907 9.021 -12.532 1.00 80.25 92 GLN A CA 1
ATOM 664 C C . GLN A 1 92 ? 24.479 10.030 -13.599 1.00 80.25 92 GLN A C 1
ATOM 666 O O . GLN A 1 92 ? 23.317 10.057 -13.987 1.00 80.25 92 GLN A O 1
ATOM 671 N N . GLY A 1 93 ? 25.397 10.863 -14.098 1.00 74.25 93 GLY A N 1
ATOM 672 C CA . GLY A 1 93 ? 25.088 11.984 -15.007 1.00 74.25 93 GLY A CA 1
ATOM 673 C C . GLY A 1 93 ? 24.388 11.635 -16.337 1.00 74.25 93 GLY A C 1
ATOM 674 O O . GLY A 1 93 ? 24.139 12.538 -17.129 1.00 74.25 93 GLY A O 1
ATOM 675 N N . GLY A 1 94 ? 24.081 10.357 -16.592 1.00 81.75 94 GLY A N 1
ATOM 676 C CA . GLY A 1 94 ? 23.272 9.870 -17.714 1.00 81.75 94 GLY A CA 1
ATOM 677 C C . GLY A 1 94 ? 21.791 9.601 -17.395 1.00 81.75 94 GLY A C 1
ATOM 678 O O . GLY A 1 94 ? 21.045 9.297 -18.321 1.00 81.75 94 GLY A O 1
ATOM 679 N N . GLY A 1 95 ? 21.356 9.722 -16.134 1.00 86.81 95 GLY A N 1
ATOM 680 C CA . GLY A 1 95 ? 19.980 9.438 -15.711 1.00 86.81 95 GLY A CA 1
ATOM 681 C C . GLY A 1 95 ? 19.606 7.949 -15.748 1.00 86.81 95 GLY A C 1
ATOM 682 O O . GLY A 1 95 ? 20.435 7.080 -16.020 1.00 86.81 95 GLY A O 1
ATOM 683 N N . CYS A 1 96 ? 18.337 7.652 -15.460 1.00 92.75 96 CYS A N 1
ATOM 684 C CA . CYS A 1 96 ? 17.793 6.294 -15.479 1.00 92.75 96 CYS A CA 1
ATOM 685 C C . CYS A 1 96 ? 17.171 5.968 -16.838 1.00 92.75 96 CYS A C 1
ATOM 687 O O . CYS A 1 96 ? 16.375 6.746 -17.365 1.00 92.75 96 CYS A O 1
ATOM 689 N N . ASN A 1 97 ? 17.480 4.789 -17.383 1.00 94.38 97 ASN A N 1
ATOM 690 C CA . ASN A 1 97 ? 16.651 4.213 -18.442 1.00 94.38 97 ASN A CA 1
ATOM 691 C C . ASN A 1 97 ? 15.299 3.718 -17.864 1.00 94.38 97 ASN A C 1
ATOM 693 O O . ASN A 1 97 ? 15.182 3.601 -16.641 1.00 94.38 97 ASN A O 1
ATOM 697 N N . PRO A 1 98 ? 14.287 3.411 -18.698 1.00 94.94 98 PRO A N 1
ATOM 698 C CA . PRO A 1 98 ? 12.958 3.015 -18.218 1.00 94.94 98 PRO A CA 1
ATOM 699 C C . PRO A 1 98 ? 12.953 1.827 -17.240 1.00 94.94 98 PRO A C 1
ATOM 701 O O . PRO A 1 98 ? 12.246 1.867 -16.235 1.00 94.94 98 PRO A O 1
ATOM 704 N N . ASP A 1 99 ? 13.778 0.802 -17.456 1.00 95.19 99 ASP A N 1
ATOM 705 C CA . ASP A 1 99 ? 13.833 -0.370 -16.567 1.00 95.19 99 ASP A CA 1
ATOM 706 C C . ASP A 1 99 ? 14.521 -0.051 -15.234 1.00 95.19 99 ASP A C 1
ATOM 708 O O . ASP A 1 99 ? 14.090 -0.493 -14.169 1.00 95.19 99 ASP A O 1
ATOM 712 N N . GLN A 1 100 ? 15.578 0.763 -15.274 1.00 95.38 100 GLN A N 1
ATOM 713 C CA . GLN A 1 100 ? 16.248 1.260 -14.073 1.00 95.38 100 GLN A CA 1
ATOM 714 C C . GLN A 1 100 ? 15.337 2.183 -13.264 1.00 95.38 100 GLN A C 1
ATOM 716 O O . GLN A 1 100 ? 15.350 2.124 -12.037 1.00 95.38 100 GLN A O 1
ATOM 721 N N . LEU A 1 101 ? 14.540 3.012 -13.941 1.00 95.31 101 LEU A N 1
ATOM 722 C CA . LEU A 1 101 ? 13.565 3.879 -13.295 1.00 95.31 101 LEU A CA 1
ATOM 723 C C . LEU A 1 101 ? 12.477 3.051 -12.601 1.00 95.31 101 LEU A C 1
ATOM 725 O O . LEU A 1 101 ? 12.182 3.317 -11.444 1.00 95.31 101 LEU A O 1
ATOM 729 N N . ALA A 1 102 ? 11.969 1.991 -13.239 1.00 96.44 102 ALA A N 1
ATOM 730 C CA . ALA A 1 102 ? 11.010 1.075 -12.615 1.00 96.44 102 ALA A CA 1
ATOM 731 C C . ALA A 1 102 ? 11.589 0.386 -11.365 1.00 96.44 102 ALA A C 1
ATOM 733 O O . ALA A 1 102 ? 10.931 0.310 -10.326 1.00 96.44 102 ALA A O 1
ATOM 734 N N . ALA A 1 103 ? 12.845 -0.072 -11.433 1.00 95.00 103 ALA A N 1
ATOM 735 C CA . ALA A 1 103 ? 13.525 -0.658 -10.280 1.00 95.00 103 ALA A CA 1
ATOM 736 C C . ALA A 1 103 ? 13.702 0.353 -9.136 1.00 95.00 103 ALA A C 1
ATOM 738 O O . ALA A 1 103 ? 13.530 0.001 -7.970 1.00 95.00 103 ALA A O 1
ATOM 739 N N . HIS A 1 104 ? 14.029 1.604 -9.464 1.00 94.50 104 HIS A N 1
ATOM 740 C CA . HIS A 1 104 ? 14.141 2.683 -8.491 1.00 94.50 104 HIS A CA 1
ATOM 741 C C . HIS A 1 104 ? 12.783 3.030 -7.858 1.00 94.50 104 HIS A C 1
ATOM 743 O O . HIS A 1 104 ? 12.685 3.060 -6.635 1.00 94.50 104 HIS A O 1
ATOM 749 N N . ASP A 1 105 ? 11.731 3.184 -8.666 1.00 95.50 105 ASP A N 1
ATOM 750 C CA . ASP A 1 105 ? 10.366 3.450 -8.201 1.00 95.50 105 ASP A CA 1
ATOM 751 C C . ASP A 1 105 ? 9.882 2.397 -7.209 1.00 95.50 105 ASP A C 1
ATOM 753 O O . ASP A 1 105 ? 9.344 2.735 -6.159 1.00 95.50 105 ASP A O 1
ATOM 757 N N . ILE A 1 106 ? 10.093 1.113 -7.514 1.00 95.44 106 ILE A N 1
ATOM 758 C CA . ILE A 1 106 ? 9.695 0.027 -6.614 1.00 95.44 106 ILE A CA 1
ATOM 759 C C . ILE A 1 106 ? 10.479 0.074 -5.312 1.00 95.44 106 ILE A C 1
ATOM 761 O O . ILE A 1 106 ? 9.902 -0.206 -4.267 1.00 95.44 106 ILE A O 1
ATOM 765 N N . ARG A 1 107 ? 11.773 0.410 -5.347 1.00 94.56 107 ARG A N 1
ATOM 766 C CA . ARG A 1 107 ? 12.576 0.544 -4.123 1.00 94.56 107 ARG A CA 1
ATOM 767 C C . ARG A 1 107 ? 12.050 1.663 -3.236 1.00 94.56 107 ARG A C 1
ATOM 769 O O . ARG A 1 107 ? 11.842 1.424 -2.054 1.00 94.56 107 ARG A O 1
ATOM 776 N N . GLU A 1 108 ? 11.838 2.848 -3.805 1.00 93.62 108 GLU A N 1
ATOM 777 C CA . GLU A 1 108 ? 11.297 3.991 -3.065 1.00 93.62 108 GLU A CA 1
ATOM 778 C C . GLU A 1 108 ? 9.908 3.700 -2.513 1.00 93.62 108 GLU A C 1
ATOM 780 O O . GLU A 1 108 ? 9.623 3.959 -1.350 1.00 93.62 108 GLU A O 1
ATOM 785 N N . TRP A 1 109 ? 9.046 3.116 -3.339 1.00 95.56 109 TRP A N 1
ATOM 786 C CA . TRP A 1 109 ? 7.691 2.790 -2.938 1.00 95.56 109 TRP A CA 1
ATOM 787 C C . TRP A 1 109 ? 7.648 1.709 -1.850 1.00 95.56 109 TRP A C 1
ATOM 789 O O . TRP A 1 109 ? 6.882 1.821 -0.890 1.00 95.56 109 TRP A O 1
ATOM 799 N N . LEU A 1 110 ? 8.482 0.669 -1.969 1.00 94.31 110 LEU A N 1
ATOM 800 C CA . LEU A 1 110 ? 8.540 -0.414 -0.989 1.00 94.31 110 LEU A CA 1
ATOM 801 C C . LEU A 1 110 ? 9.110 0.022 0.355 1.00 94.31 110 LEU A C 1
ATOM 803 O O . LEU A 1 110 ? 8.736 -0.607 1.338 1.00 94.31 110 LEU A O 1
ATOM 807 N N . ASP A 1 111 ? 9.913 1.086 0.430 1.00 93.25 111 ASP A N 1
ATOM 808 C CA . ASP A 1 111 ? 10.389 1.639 1.708 1.00 93.25 111 ASP A CA 1
ATOM 809 C C . ASP A 1 111 ? 9.230 2.026 2.647 1.00 93.25 111 ASP A C 1
ATOM 811 O O . ASP A 1 111 ? 9.328 1.936 3.867 1.00 93.25 111 ASP A O 1
ATOM 815 N N . HIS A 1 112 ? 8.053 2.348 2.102 1.00 92.94 112 HIS A N 1
ATOM 816 C CA . HIS A 1 112 ? 6.859 2.595 2.912 1.00 92.94 112 HIS A CA 1
ATOM 817 C C . HIS A 1 112 ? 6.249 1.333 3.553 1.00 92.94 112 HIS A C 1
ATOM 819 O O . HIS A 1 112 ? 5.398 1.458 4.444 1.00 92.94 112 HIS A O 1
ATOM 825 N N . ILE A 1 113 ? 6.635 0.137 3.098 1.00 92.38 113 ILE A N 1
ATOM 826 C CA . ILE A 1 113 ? 6.056 -1.166 3.469 1.00 92.38 113 ILE A CA 1
ATOM 827 C C . ILE A 1 113 ? 7.088 -2.050 4.183 1.00 92.38 113 ILE A C 1
ATOM 829 O O . ILE A 1 113 ? 6.769 -2.664 5.202 1.00 92.38 113 ILE A O 1
ATOM 833 N N . VAL A 1 114 ? 8.314 -2.112 3.662 1.00 90.88 114 VAL A N 1
ATOM 834 C CA . VAL A 1 114 ? 9.447 -2.892 4.174 1.00 90.88 114 VAL A CA 1
ATOM 835 C C . VAL A 1 114 ? 10.689 -2.011 4.266 1.00 90.88 114 VAL A C 1
ATOM 837 O O . VAL A 1 114 ? 10.851 -1.114 3.454 1.00 90.88 114 VAL A O 1
ATOM 840 N N . ASP A 1 115 ? 11.570 -2.280 5.228 1.00 89.31 115 ASP A N 1
ATOM 841 C CA . ASP A 1 115 ? 12.821 -1.528 5.381 1.00 89.31 115 ASP A CA 1
ATOM 842 C C . ASP A 1 115 ? 13.738 -1.787 4.177 1.00 89.31 115 ASP A C 1
ATOM 844 O O . ASP A 1 115 ? 14.151 -2.929 3.923 1.00 89.31 115 ASP A O 1
ATOM 848 N N . VAL A 1 116 ? 14.022 -0.734 3.407 1.00 88.81 116 VAL A N 1
ATOM 849 C CA . VAL A 1 116 ? 14.919 -0.787 2.253 1.00 88.81 116 VAL A CA 1
ATOM 850 C C . VAL A 1 116 ? 16.165 0.037 2.553 1.00 88.81 116 VAL A C 1
ATOM 852 O O . VAL A 1 116 ? 16.140 1.260 2.594 1.00 88.81 116 VAL A O 1
ATOM 855 N N . ASN A 1 117 ? 17.310 -0.641 2.653 1.00 87.56 117 ASN A N 1
ATOM 856 C CA . ASN A 1 117 ? 18.588 0.024 2.916 1.00 87.56 117 ASN A CA 1
ATOM 857 C C . ASN A 1 117 ? 18.874 1.179 1.935 1.00 87.56 117 ASN A C 1
ATOM 859 O O . ASN A 1 117 ? 18.786 0.994 0.711 1.00 87.56 117 ASN A O 1
ATOM 863 N N . ASN A 1 118 ? 19.352 2.304 2.484 1.00 85.81 118 ASN A N 1
ATOM 864 C CA . ASN A 1 118 ? 19.727 3.530 1.770 1.00 85.81 118 ASN A CA 1
ATOM 865 C C . ASN A 1 118 ? 18.573 4.195 0.994 1.00 85.81 118 ASN A C 1
ATOM 867 O O . ASN A 1 118 ? 18.806 4.836 -0.032 1.00 85.81 118 ASN A O 1
ATOM 871 N N . VAL A 1 119 ? 17.335 4.027 1.453 1.00 86.38 119 VAL A N 1
ATOM 872 C CA . VAL A 1 119 ? 16.154 4.740 0.958 1.00 86.38 119 VAL A CA 1
ATOM 873 C C . VAL A 1 119 ? 15.486 5.403 2.162 1.00 86.38 119 VAL A C 1
ATOM 875 O O . VAL A 1 119 ? 15.419 4.806 3.228 1.00 86.38 119 VAL A O 1
ATOM 878 N N . GLY A 1 120 ? 15.042 6.655 2.017 1.00 82.56 120 GLY A N 1
ATOM 879 C CA . GLY A 1 120 ? 14.233 7.318 3.044 1.00 82.56 120 GLY A CA 1
ATOM 880 C C . GLY A 1 120 ? 14.871 7.376 4.442 1.00 82.56 120 GLY A C 1
ATOM 881 O O . GLY A 1 120 ? 15.997 7.850 4.609 1.00 82.56 120 GLY A O 1
ATOM 882 N N . LEU A 1 121 ? 14.092 6.978 5.455 1.00 78.25 121 LEU A N 1
ATOM 883 C CA . LEU A 1 121 ? 14.528 6.859 6.850 1.00 78.25 121 LEU A CA 1
ATOM 884 C C . LEU A 1 121 ? 14.945 5.411 7.107 1.00 78.25 121 LEU A C 1
ATOM 886 O O . LEU A 1 121 ? 14.075 4.556 7.168 1.00 78.25 121 LEU A O 1
ATOM 890 N N . ASP A 1 122 ? 16.229 5.139 7.328 1.00 78.44 122 ASP A N 1
ATOM 891 C CA . ASP A 1 122 ? 16.739 3.771 7.451 1.00 78.44 122 ASP A CA 1
ATOM 892 C C . ASP A 1 122 ? 17.146 3.369 8.885 1.00 78.44 122 ASP A C 1
ATOM 894 O O . ASP A 1 122 ? 17.199 4.164 9.838 1.00 78.44 122 ASP A O 1
ATOM 898 N N . GLY A 1 123 ? 17.402 2.069 9.057 1.00 79.62 123 GLY A N 1
ATOM 899 C CA . GLY A 1 123 ? 17.940 1.491 10.284 1.00 79.62 123 GLY A CA 1
ATOM 900 C C . GLY A 1 123 ? 16.970 1.556 11.467 1.00 79.62 123 GLY A C 1
ATOM 901 O O . GLY A 1 123 ? 15.801 1.199 11.374 1.00 79.62 123 GLY A O 1
ATOM 902 N N . ASN A 1 124 ? 17.453 2.000 12.632 1.00 81.69 124 ASN A N 1
ATOM 903 C CA . ASN A 1 124 ? 16.682 1.924 13.884 1.00 81.69 124 ASN A CA 1
ATOM 904 C C . ASN A 1 124 ? 15.481 2.886 13.959 1.00 81.69 124 ASN A C 1
ATOM 906 O O . ASN A 1 124 ? 14.733 2.831 14.934 1.00 81.69 124 ASN A O 1
ATOM 910 N N . ASN A 1 125 ? 15.333 3.799 12.997 1.00 83.62 125 ASN A N 1
ATOM 911 C CA . ASN A 1 125 ? 14.266 4.801 12.984 1.00 83.62 125 ASN A CA 1
ATOM 912 C C . ASN A 1 125 ? 13.231 4.561 11.875 1.00 83.62 125 ASN A C 1
ATOM 914 O O . ASN A 1 125 ? 12.288 5.343 11.747 1.00 83.62 125 ASN A O 1
ATOM 918 N N . TRP A 1 126 ? 13.394 3.500 11.082 1.00 89.81 126 TRP A N 1
ATOM 919 C CA . TRP A 1 126 ? 12.415 3.126 10.074 1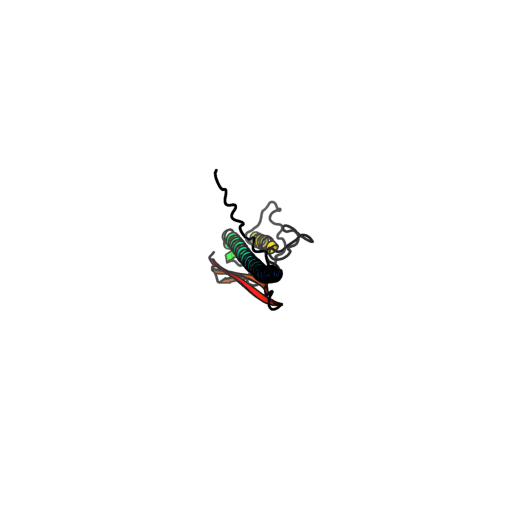.00 89.81 126 TRP A CA 1
ATOM 920 C C . TRP A 1 126 ? 11.119 2.653 10.744 1.00 89.81 126 TRP A C 1
ATOM 922 O O . TRP A 1 126 ? 11.131 1.867 11.698 1.00 89.81 126 TRP A O 1
ATOM 932 N N . GLN A 1 127 ? 9.983 3.142 10.249 1.00 88.00 127 GLN A N 1
ATOM 933 C CA . GLN A 1 127 ? 8.662 2.676 10.655 1.00 88.00 127 GLN A CA 1
ATOM 934 C C . GLN A 1 127 ? 7.800 2.457 9.411 1.00 88.00 127 GLN A C 1
ATOM 936 O O . GLN A 1 127 ? 7.682 3.372 8.594 1.00 88.00 127 GLN A O 1
ATOM 941 N N . PRO A 1 128 ? 7.151 1.288 9.274 1.00 89.31 128 PRO A N 1
ATOM 942 C CA . PRO A 1 128 ? 6.281 1.038 8.141 1.00 89.31 128 PRO A CA 1
ATOM 943 C C . PRO A 1 128 ? 5.045 1.928 8.219 1.00 89.31 128 PRO A C 1
ATOM 945 O O . PRO A 1 128 ? 4.485 2.157 9.294 1.00 89.31 128 PRO A O 1
ATOM 948 N N . SER A 1 129 ? 4.535 2.323 7.057 1.00 90.31 129 SER A N 1
ATOM 949 C CA . SER A 1 129 ? 3.255 3.033 6.965 1.00 90.31 129 SER A CA 1
ATOM 950 C C . SER A 1 129 ? 2.087 2.147 7.418 1.00 90.31 129 SER A C 1
ATOM 952 O O . SER A 1 129 ? 1.083 2.632 7.939 1.00 90.31 129 SER A O 1
ATOM 954 N N . ILE A 1 130 ? 2.217 0.830 7.221 1.00 92.38 130 ILE A N 1
ATOM 955 C CA . ILE A 1 130 ? 1.286 -0.194 7.696 1.00 92.38 130 ILE A CA 1
ATOM 956 C C . ILE A 1 130 ? 2.109 -1.368 8.230 1.00 92.38 130 ILE A C 1
ATOM 958 O O . ILE A 1 130 ? 2.839 -2.018 7.484 1.00 92.38 130 ILE A O 1
ATOM 962 N N . ALA A 1 131 ? 1.997 -1.652 9.527 1.00 88.88 131 ALA A N 1
ATOM 963 C CA . ALA A 1 131 ? 2.788 -2.696 10.172 1.00 88.88 131 ALA A CA 1
ATOM 964 C C . ALA A 1 131 ? 2.523 -4.090 9.573 1.00 88.88 131 ALA A C 1
ATOM 966 O O . ALA A 1 131 ? 1.375 -4.515 9.442 1.00 88.88 131 ALA A O 1
ATOM 967 N N . GLY A 1 132 ? 3.601 -4.806 9.232 1.00 87.75 132 GLY A N 1
ATOM 968 C CA . GLY A 1 132 ? 3.530 -6.165 8.685 1.00 87.75 132 GLY A CA 1
ATOM 969 C C . GLY A 1 132 ? 2.856 -6.252 7.315 1.00 87.75 132 GLY A C 1
ATOM 970 O O . GLY A 1 132 ? 2.392 -7.329 6.937 1.00 87.75 132 GLY A O 1
ATOM 971 N N . ALA A 1 133 ? 2.751 -5.131 6.597 1.00 94.00 133 ALA A N 1
ATOM 972 C CA . ALA A 1 133 ? 2.169 -5.128 5.274 1.00 94.00 133 ALA A CA 1
ATOM 973 C C . ALA A 1 133 ? 3.081 -5.813 4.251 1.00 94.00 133 ALA A C 1
ATOM 975 O O . ALA A 1 133 ? 4.304 -5.829 4.365 1.00 94.00 133 ALA A O 1
ATOM 976 N N . THR A 1 134 ? 2.461 -6.371 3.223 1.00 94.81 134 THR A N 1
ATOM 977 C CA . THR A 1 134 ? 3.128 -6.903 2.043 1.00 94.81 134 THR A CA 1
ATOM 978 C C . THR A 1 134 ? 2.369 -6.483 0.796 1.00 94.81 134 THR A C 1
ATOM 980 O O . THR A 1 134 ? 1.169 -6.205 0.866 1.00 94.81 134 THR A O 1
ATOM 983 N N . ALA A 1 135 ? 3.055 -6.439 -0.341 1.00 96.56 135 ALA A N 1
ATOM 984 C CA . ALA A 1 135 ? 2.467 -6.032 -1.604 1.00 96.56 135 ALA A CA 1
ATOM 985 C C . ALA A 1 135 ? 2.750 -7.042 -2.710 1.00 96.56 135 ALA A C 1
ATOM 987 O O . ALA A 1 135 ? 3.861 -7.557 -2.823 1.00 96.56 135 ALA A O 1
ATOM 988 N N . SER A 1 136 ? 1.756 -7.255 -3.565 1.00 96.94 136 SER A N 1
ATOM 989 C CA . SER A 1 136 ? 1.882 -8.053 -4.779 1.00 96.94 136 SER A CA 1
ATOM 990 C C . SER A 1 136 ? 1.231 -7.346 -5.957 1.00 96.94 136 SER A C 1
ATOM 992 O O . SER A 1 136 ? 0.204 -6.689 -5.793 1.00 96.94 136 SER A O 1
ATOM 994 N N . LEU A 1 137 ? 1.827 -7.492 -7.134 1.00 97.44 137 LEU A N 1
ATOM 995 C CA . LEU A 1 137 ? 1.347 -6.922 -8.384 1.00 97.44 137 LEU A CA 1
ATOM 996 C C . LEU A 1 137 ? 1.049 -8.057 -9.358 1.00 97.44 137 LEU A C 1
ATOM 998 O O . LEU A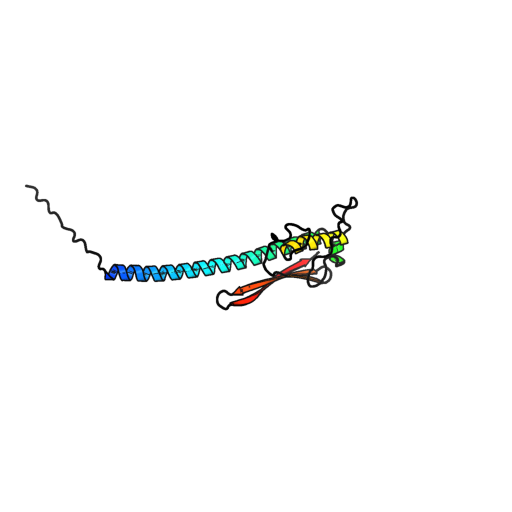 1 137 ? 1.921 -8.874 -9.625 1.00 97.44 137 LEU A O 1
ATOM 1002 N N . ALA A 1 138 ? -0.158 -8.114 -9.904 1.00 97.06 138 ALA A N 1
ATOM 1003 C CA . ALA A 1 138 ? -0.502 -9.030 -10.982 1.00 97.06 138 ALA A CA 1
ATOM 1004 C C . ALA A 1 138 ? -0.670 -8.249 -12.285 1.00 97.06 138 ALA A C 1
ATOM 1006 O O . ALA A 1 138 ? -1.426 -7.278 -12.325 1.00 97.06 138 ALA A O 1
ATOM 1007 N N . GLN A 1 139 ? -0.000 -8.689 -13.349 1.00 95.25 139 GLN A N 1
ATOM 1008 C CA . GLN A 1 139 ? -0.140 -8.112 -14.686 1.00 95.25 139 GLN A CA 1
ATOM 1009 C C . GLN A 1 139 ? -0.866 -9.080 -15.630 1.00 95.25 139 GLN A C 1
ATOM 1011 O O . GLN A 1 139 ? -0.483 -10.242 -15.770 1.00 95.25 139 GLN A O 1
ATOM 1016 N N . ASN A 1 140 ? -1.878 -8.572 -16.335 1.00 94.12 140 ASN A N 1
ATOM 1017 C CA . ASN A 1 140 ? -2.556 -9.238 -17.441 1.00 94.12 140 ASN A CA 1
ATOM 1018 C C . ASN A 1 140 ? -2.651 -8.274 -18.634 1.00 94.12 140 ASN A C 1
ATOM 1020 O O . ASN A 1 140 ? -3.575 -7.466 -18.736 1.00 94.12 140 ASN A O 1
ATOM 1024 N N . ASN A 1 141 ? -1.675 -8.359 -19.542 1.00 91.12 141 ASN A N 1
ATOM 1025 C CA . ASN A 1 141 ? -1.485 -7.399 -20.633 1.00 91.12 141 ASN A CA 1
ATOM 1026 C C . ASN A 1 141 ? -1.359 -5.958 -20.094 1.00 91.12 141 ASN A C 1
ATOM 1028 O O . ASN A 1 141 ? -0.365 -5.636 -19.444 1.00 91.12 141 ASN A O 1
ATOM 1032 N N . ASN A 1 142 ? -2.370 -5.120 -20.341 1.00 93.25 142 ASN A N 1
ATOM 1033 C CA . ASN A 1 142 ? -2.441 -3.722 -19.910 1.00 93.25 142 ASN A CA 1
ATOM 1034 C C . ASN A 1 142 ? -3.222 -3.524 -18.600 1.00 93.25 142 ASN A C 1
ATOM 1036 O O . ASN A 1 142 ? -3.306 -2.398 -18.117 1.00 93.25 142 ASN A O 1
ATOM 1040 N N . GLN A 1 143 ? -3.803 -4.587 -18.037 1.00 95.50 143 GLN A N 1
ATOM 1041 C CA . GLN A 1 143 ? -4.474 -4.547 -16.740 1.00 95.50 143 GLN A CA 1
ATOM 1042 C C . GLN A 1 143 ? -3.515 -4.968 -15.633 1.00 95.50 143 GLN A C 1
ATOM 1044 O O . GLN A 1 143 ? -2.902 -6.034 -15.694 1.00 95.50 143 GLN A O 1
ATOM 1049 N N . PHE A 1 144 ? -3.438 -4.145 -14.597 1.00 97.12 144 PHE A N 1
ATOM 1050 C CA . PHE A 1 144 ? -2.642 -4.373 -13.405 1.00 97.12 144 PHE A CA 1
ATOM 1051 C C . PHE A 1 144 ? -3.561 -4.452 -12.194 1.00 97.12 144 PHE A C 1
ATOM 1053 O O . PHE A 1 144 ? -4.517 -3.691 -12.073 1.00 97.12 144 PHE A O 1
ATOM 1060 N N . THR A 1 145 ? -3.282 -5.387 -11.295 1.00 97.75 145 THR A N 1
ATOM 1061 C CA . THR A 1 145 ? -3.964 -5.506 -10.005 1.00 97.75 145 THR A CA 1
ATOM 1062 C C . THR A 1 145 ? -2.919 -5.447 -8.913 1.00 97.75 145 THR A C 1
ATOM 1064 O O . THR A 1 145 ? -2.066 -6.327 -8.820 1.00 97.75 145 THR A O 1
ATOM 1067 N N . LEU A 1 146 ? -2.965 -4.390 -8.110 1.00 97.75 146 LEU A N 1
ATOM 1068 C CA . LEU A 1 146 ? -2.100 -4.231 -6.954 1.00 97.75 146 LEU A CA 1
ATOM 1069 C C . LEU A 1 146 ? -2.864 -4.635 -5.700 1.00 97.75 146 LEU A C 1
ATOM 1071 O O . LEU A 1 146 ? -3.923 -4.080 -5.402 1.00 97.75 146 LEU A O 1
ATOM 1075 N N . THR A 1 147 ? -2.288 -5.562 -4.946 1.00 97.62 147 THR A N 1
ATOM 1076 C CA . THR A 1 147 ? -2.846 -6.053 -3.689 1.00 97.62 147 THR A CA 1
ATOM 1077 C C . THR A 1 147 ? -1.868 -5.761 -2.563 1.00 97.62 147 THR A C 1
ATOM 1079 O O . THR A 1 147 ? -0.746 -6.265 -2.563 1.00 97.62 147 THR A O 1
ATOM 1082 N N . ILE A 1 148 ? -2.308 -4.974 -1.582 1.00 97.25 148 ILE A N 1
ATOM 1083 C CA . ILE A 1 148 ? -1.584 -4.706 -0.336 1.00 97.25 148 ILE A CA 1
ATOM 1084 C C . ILE A 1 148 ? -2.299 -5.463 0.776 1.00 97.25 148 ILE A C 1
ATOM 1086 O O . ILE A 1 148 ? -3.502 -5.294 0.962 1.00 97.25 148 ILE A O 1
ATOM 1090 N N . SER A 1 149 ? -1.584 -6.301 1.518 1.00 95.38 149 SER A N 1
ATOM 1091 C CA . SER A 1 149 ? -2.150 -7.103 2.605 1.00 95.38 149 SER A CA 1
ATOM 1092 C C . SER A 1 149 ? -1.420 -6.864 3.914 1.00 95.38 149 SER A C 1
ATOM 1094 O O . SER A 1 149 ? -0.209 -6.686 3.910 1.00 95.38 149 SER A O 1
ATOM 1096 N N . TRP A 1 150 ? -2.146 -6.844 5.029 1.00 94.44 150 TRP A N 1
ATOM 1097 C CA . TRP A 1 150 ? -1.597 -6.665 6.375 1.00 94.44 150 TRP A CA 1
ATOM 1098 C C . TRP A 1 150 ? -2.394 -7.486 7.388 1.00 94.44 150 TRP A C 1
ATOM 1100 O O . TRP A 1 150 ? -3.456 -8.035 7.080 1.00 94.44 150 TRP A O 1
ATOM 1110 N N . GLN A 1 151 ? -1.873 -7.584 8.607 1.00 90.44 151 GLN A N 1
ATOM 1111 C CA . GLN A 1 151 ? -2.539 -8.271 9.709 1.00 90.44 151 GLN A CA 1
ATOM 1112 C C . GLN A 1 151 ? -3.012 -7.254 10.746 1.00 90.44 151 GLN A C 1
ATOM 1114 O O . GLN A 1 151 ? -2.268 -6.362 11.144 1.00 90.44 151 GLN A O 1
ATOM 1119 N N . GLU A 1 152 ? -4.256 -7.400 11.188 1.00 86.25 152 GLU A N 1
ATOM 1120 C CA . GLU A 1 152 ? -4.822 -6.660 12.315 1.00 86.25 152 GLU A CA 1
ATOM 1121 C C . GLU A 1 152 ? -5.098 -7.636 13.457 1.00 86.25 152 GLU A C 1
ATOM 1123 O O . GLU A 1 152 ? -5.634 -8.720 13.234 1.00 86.25 152 GLU A O 1
ATOM 1128 N N . THR A 1 153 ? -4.768 -7.262 14.689 1.00 80.38 153 THR A N 1
ATOM 1129 C CA . THR A 1 153 ? -5.151 -8.055 15.862 1.00 80.38 153 THR A CA 1
ATOM 1130 C C . THR A 1 153 ? -6.580 -7.711 16.258 1.00 80.38 153 THR A C 1
ATOM 1132 O O . THR A 1 153 ? -6.891 -6.546 16.50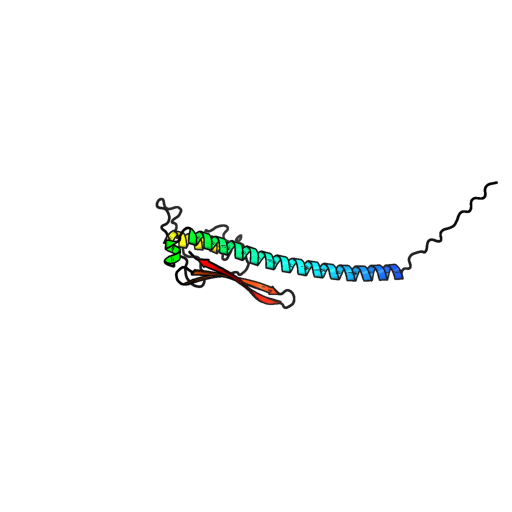9 1.00 80.38 153 THR A O 1
ATOM 1135 N N . ASP A 1 154 ? -7.450 -8.714 16.365 1.00 74.56 154 ASP A N 1
ATOM 1136 C CA . ASP A 1 154 ? -8.749 -8.529 17.006 1.00 74.56 154 ASP A CA 1
ATOM 1137 C C . ASP A 1 154 ? -8.576 -8.448 18.530 1.00 74.56 154 ASP A C 1
ATOM 1139 O O . ASP A 1 154 ? -8.198 -9.423 19.188 1.00 74.56 154 ASP A O 1
ATOM 1143 N N . SER A 1 155 ? -8.880 -7.283 19.104 1.00 65.38 155 SER A N 1
ATOM 1144 C CA . SER A 1 155 ? -8.729 -7.022 20.540 1.00 65.38 155 SER A CA 1
ATOM 1145 C C . SER A 1 155 ? -9.629 -7.897 21.417 1.00 65.38 155 SER A C 1
ATOM 1147 O O . SER A 1 155 ? -9.353 -8.040 22.607 1.00 65.38 155 SER A O 1
ATOM 1149 N N . GLY A 1 156 ? -10.698 -8.478 20.857 1.00 68.94 156 GLY A N 1
ATOM 1150 C CA . GLY A 1 156 ? -11.606 -9.368 21.583 1.00 68.94 156 GLY A CA 1
ATOM 1151 C C . GLY A 1 156 ? -11.173 -10.837 21.605 1.00 68.94 156 GLY A C 1
ATOM 1152 O O . GLY A 1 156 ? -11.498 -11.546 22.556 1.00 68.94 156 GLY A O 1
ATOM 1153 N N . SER A 1 157 ? -10.445 -11.301 20.584 1.00 68.12 157 SER A N 1
ATOM 1154 C CA . SER A 1 157 ? -10.175 -12.732 20.371 1.00 68.12 157 SER A CA 1
ATOM 1155 C C . SER A 1 157 ? -8.694 -13.104 20.244 1.00 68.12 157 SER A C 1
ATOM 1157 O O . SER A 1 157 ? -8.387 -14.294 20.185 1.00 68.12 157 SER A O 1
ATOM 1159 N N . GLN A 1 158 ? -7.775 -12.125 20.218 1.00 68.88 158 GLN A N 1
ATOM 1160 C CA . GLN A 1 158 ? -6.337 -12.331 19.952 1.00 68.88 158 GLN A CA 1
ATOM 1161 C C . GLN A 1 158 ? -6.074 -13.079 18.630 1.00 68.88 158 GLN A C 1
ATOM 1163 O O . GLN A 1 158 ? -5.003 -13.652 18.430 1.00 68.88 158 GLN A O 1
ATOM 1168 N N . GLN A 1 159 ? -7.050 -13.095 17.718 1.00 77.19 159 GLN A N 1
ATOM 1169 C CA . GLN A 1 159 ? -6.885 -13.661 16.388 1.00 77.19 159 GLN A CA 1
ATOM 1170 C C . GLN A 1 159 ? -6.288 -12.617 15.451 1.00 77.19 159 GLN A C 1
ATOM 1172 O O . GLN A 1 159 ? -6.656 -11.440 15.480 1.00 77.19 159 GLN A O 1
ATOM 1177 N N . LEU A 1 160 ? -5.368 -13.069 14.602 1.00 79.38 160 LEU A N 1
ATOM 1178 C CA . LEU A 1 160 ? -4.816 -12.264 13.522 1.00 79.38 160 LEU A CA 1
ATOM 1179 C C . LEU A 1 160 ? -5.810 -12.277 12.360 1.00 79.38 160 LEU A C 1
ATOM 1181 O O . LEU A 1 160 ? -6.036 -13.308 11.725 1.00 79.38 160 LEU A O 1
ATOM 1185 N N . LEU A 1 161 ? -6.418 -11.128 12.097 1.00 84.50 161 LEU A N 1
ATOM 1186 C CA . LEU A 1 161 ? -7.297 -10.907 10.962 1.00 84.50 161 LEU A CA 1
ATOM 1187 C C . LEU A 1 161 ? -6.456 -10.464 9.772 1.00 84.50 161 LEU A C 1
ATOM 1189 O O . LEU A 1 161 ? -5.845 -9.394 9.788 1.00 84.50 161 LEU A O 1
ATOM 1193 N N . GLN A 1 162 ? -6.449 -11.272 8.717 1.00 88.81 162 GLN A N 1
ATOM 1194 C CA . GLN A 1 162 ? -5.824 -10.880 7.464 1.00 88.81 162 GLN A CA 1
ATOM 1195 C C . GLN A 1 162 ? -6.723 -9.876 6.737 1.00 88.81 162 GLN A C 1
ATOM 1197 O O . GLN A 1 162 ? -7.893 -10.149 6.455 1.00 88.81 162 GLN A O 1
ATOM 1202 N N . ARG A 1 163 ? -6.172 -8.699 6.450 1.00 92.75 163 ARG A N 1
ATOM 1203 C CA . ARG A 1 163 ? -6.812 -7.644 5.666 1.00 92.75 163 ARG A CA 1
ATOM 1204 C C . ARG A 1 163 ? -6.076 -7.469 4.353 1.00 92.75 163 ARG A C 1
ATOM 1206 O O . ARG A 1 163 ? -4.865 -7.668 4.276 1.00 92.75 163 ARG A O 1
ATOM 1213 N N . SER A 1 164 ? -6.811 -7.062 3.331 1.00 94.12 164 SER A N 1
ATOM 1214 C CA . SER A 1 164 ? -6.237 -6.660 2.059 1.00 94.12 164 SER A CA 1
ATOM 1215 C C . SER A 1 164 ? -6.967 -5.453 1.491 1.00 94.12 164 SER A C 1
ATOM 1217 O O . SER A 1 164 ? -8.153 -5.227 1.746 1.00 94.12 164 SER A O 1
ATOM 1219 N N . TYR A 1 165 ? -6.221 -4.673 0.725 1.00 96.88 165 TYR A N 1
ATOM 1220 C CA . TYR A 1 165 ? -6.710 -3.652 -0.178 1.00 96.88 165 TYR A CA 1
ATOM 1221 C C . TYR A 1 165 ? -6.263 -4.040 -1.585 1.00 96.88 165 TYR A C 1
ATOM 1223 O O . TYR A 1 165 ? -5.090 -4.346 -1.795 1.00 96.88 165 TYR A O 1
ATOM 1231 N N . GLU A 1 166 ? -7.197 -4.041 -2.527 1.00 97.12 166 GLU A N 1
ATOM 1232 C CA . GLU A 1 166 ? -6.944 -4.400 -3.917 1.00 97.12 166 GLU A CA 1
ATOM 1233 C C . GLU A 1 166 ? -7.399 -3.266 -4.828 1.00 97.12 166 GLU A C 1
ATOM 1235 O O . GLU A 1 166 ? -8.482 -2.704 -4.646 1.00 97.12 166 GLU A O 1
ATOM 1240 N N . MET A 1 167 ? -6.562 -2.932 -5.805 1.00 97.81 167 MET A N 1
ATOM 1241 C CA . MET A 1 167 ? -6.853 -1.918 -6.804 1.00 97.81 167 MET A CA 1
ATOM 1242 C C . MET A 1 167 ? -6.463 -2.420 -8.190 1.00 97.81 167 MET A C 1
ATOM 1244 O O . MET A 1 167 ? -5.290 -2.672 -8.463 1.00 97.81 167 MET A O 1
ATOM 1248 N N . GLY A 1 168 ? -7.460 -2.521 -9.067 1.00 96.81 168 GLY A N 1
ATOM 1249 C CA . GLY A 1 168 ? -7.264 -2.746 -10.493 1.00 96.81 168 GLY A CA 1
ATOM 1250 C C . GLY A 1 168 ? -7.105 -1.423 -11.240 1.00 96.81 168 GLY A C 1
ATOM 1251 O O . GLY A 1 168 ? -7.854 -0.477 -10.991 1.00 96.81 168 GLY A O 1
ATOM 1252 N N . PHE A 1 169 ? -6.150 -1.349 -12.160 1.00 96.69 169 PHE A N 1
ATOM 1253 C CA . PHE A 1 169 ? -5.951 -0.198 -13.036 1.00 96.69 169 PHE A CA 1
ATOM 1254 C C . PHE A 1 169 ? -5.399 -0.621 -14.398 1.00 96.69 169 PHE A C 1
ATOM 1256 O O . PHE A 1 169 ? -4.812 -1.688 -14.550 1.00 96.69 169 PHE A O 1
ATOM 1263 N N . GLU A 1 170 ? -5.598 0.236 -15.394 1.00 94.75 170 GLU A N 1
ATOM 1264 C CA . GLU A 1 170 ? -5.054 0.065 -16.740 1.00 94.75 170 GLU A CA 1
ATOM 1265 C C . GLU A 1 170 ? -3.962 1.098 -17.024 1.00 94.75 170 GLU A C 1
ATOM 1267 O O . GLU A 1 170 ? -3.993 2.219 -16.491 1.00 94.75 170 GLU A O 1
ATOM 1272 N N . ILE A 1 171 ? -3.009 0.691 -17.865 1.00 91.56 171 ILE A N 1
ATOM 1273 C CA . ILE A 1 171 ? -1.890 1.501 -18.359 1.00 91.56 171 ILE A CA 1
ATOM 1274 C C . ILE A 1 171 ? -1.868 1.504 -19.884 1.00 91.56 171 ILE A C 1
ATOM 1276 O O . ILE A 1 171 ? -1.945 0.434 -20.524 1.00 91.56 171 ILE A O 1
#

Foldseek 3Di:
DDDDDDDDDPPDDDDPVNVVVVVVVVVVVVVVVVVVVVVVVLVVVVVQLLVLQVVLVVQLVVLCVVLVVCVLVQLLHAFWQDQDPQPVQCPPPVHDDSSNSSSVSSLQSCLLPDARPPHDDHDPPRDHSAPAKTWGWHDDRFKIKIKIWHWDQDPVPRDTDIDIDIDIDGD

Secondary structure (DSSP, 8-state):
------------PPPHHHHHHHHHHHHHHHHHHHHHHHHHHHHHHHHHHHHHHHHHHHHHHHHHHHTHHHHHTTTT-SEE--PPPP---SSSTT---HHHHHHHHHHHHHHTTS--TTSSS-GGG---SSTT-EEEEEEETTEEEEEEEEEEE-TTT--EEEEEEEEEEE-

Radius of gyration: 29.8 Å; chains: 1; bounding box: 74×60×83 Å

pLDDT: mean 88.89, std 10.51, range [42.47, 97.81]

Sequence (171 aa):
MTSNKLTSEMAQGFTLIEILVAVLVLSIGLLGMASLQLLGSQSSQGAASRTQAALLAYDLAERMRNNRDAALNGSYGNGQLAAPNDPACIFQGGGCNPDQLAAHDIREWLDHIVDVNNVGLDGNNWQPSIAGATASLAQNNNQFTLTISWQETDSGSQQLLQRSYEMGFEI